Protein AF-A0A1W9UFD1-F1 (afdb_monomer)

Structure (mmCIF, N/CA/C/O backbone):
data_AF-A0A1W9UFD1-F1
#
_entry.id   AF-A0A1W9UFD1-F1
#
loop_
_atom_site.group_PDB
_atom_site.id
_atom_site.type_symbol
_atom_site.label_atom_id
_atom_site.label_alt_id
_atom_site.label_comp_id
_atom_site.label_asym_id
_atom_site.label_entity_id
_atom_site.label_seq_id
_atom_site.pdbx_PDB_ins_code
_atom_site.Cartn_x
_atom_site.Cartn_y
_atom_site.Cartn_z
_atom_site.occupancy
_atom_site.B_iso_or_equiv
_atom_site.auth_seq_id
_atom_site.auth_comp_id
_atom_site.auth_asym_id
_atom_site.auth_atom_id
_atom_site.pdbx_PDB_model_num
ATOM 1 N N . ASP A 1 1 ? -4.031 -14.742 9.662 1.00 61.31 1 ASP A N 1
ATOM 2 C CA . ASP A 1 1 ? -3.826 -15.507 10.905 1.00 61.31 1 ASP A CA 1
ATOM 3 C C . ASP A 1 1 ? -5.127 -16.194 11.326 1.00 61.31 1 ASP A C 1
ATOM 5 O O . ASP A 1 1 ? -6.144 -15.526 11.505 1.00 61.31 1 ASP A O 1
ATOM 9 N N . LEU A 1 2 ? -5.116 -17.527 11.424 1.00 60.91 2 LEU A N 1
ATOM 10 C CA . LEU A 1 2 ? -6.288 -18.327 11.803 1.00 60.91 2 LEU A CA 1
ATOM 11 C C . LEU A 1 2 ? -6.711 -18.101 13.264 1.00 60.91 2 LEU A C 1
ATOM 13 O O . LEU A 1 2 ? -7.866 -18.362 13.598 1.00 60.91 2 LEU A O 1
ATOM 17 N N . ALA A 1 3 ? -5.809 -17.624 14.129 1.00 70.62 3 ALA A N 1
ATOM 18 C CA . ALA A 1 3 ? -6.125 -17.310 15.519 1.00 70.62 3 ALA A CA 1
ATOM 19 C C . ALA A 1 3 ? -6.944 -16.015 15.636 1.00 70.62 3 ALA A C 1
ATOM 21 O O . ALA A 1 3 ? -7.950 -15.990 16.342 1.00 70.62 3 ALA A O 1
ATOM 22 N N . ILE A 1 4 ? -6.577 -14.971 14.885 1.00 73.94 4 ILE A N 1
ATOM 23 C CA . ILE A 1 4 ? -7.329 -13.706 14.846 1.00 73.94 4 ILE A CA 1
ATOM 24 C C . ILE A 1 4 ? -8.718 -13.938 14.247 1.00 73.94 4 ILE A C 1
ATOM 26 O O . ILE A 1 4 ? -9.712 -13.507 14.822 1.00 73.94 4 ILE A O 1
ATOM 30 N N . ALA A 1 5 ? -8.807 -14.693 13.146 1.00 74.44 5 ALA A N 1
ATOM 31 C CA . ALA A 1 5 ? -10.075 -14.947 12.460 1.00 74.44 5 ALA A CA 1
ATOM 32 C C . ALA A 1 5 ? -11.144 -15.606 13.354 1.00 74.44 5 ALA A C 1
ATOM 34 O O . ALA A 1 5 ? -12.329 -15.342 13.178 1.00 74.44 5 ALA A O 1
ATOM 35 N N . LYS A 1 6 ? -10.739 -16.431 14.331 1.00 80.12 6 LYS A N 1
ATOM 36 C CA . LYS A 1 6 ? -11.657 -17.088 15.281 1.00 80.12 6 LYS A CA 1
ATOM 37 C C . LYS A 1 6 ? -12.256 -16.141 16.323 1.00 80.12 6 LYS A C 1
ATOM 39 O O . LYS A 1 6 ? -13.269 -16.486 16.917 1.00 80.12 6 LYS A O 1
ATOM 44 N N . ASN A 1 7 ? -11.636 -14.984 16.542 1.00 84.50 7 ASN A N 1
ATOM 45 C CA . ASN A 1 7 ? -12.053 -13.999 17.542 1.00 84.50 7 ASN A CA 1
ATOM 46 C C . ASN A 1 7 ? -12.788 -12.797 16.923 1.00 84.50 7 ASN A C 1
ATOM 48 O O . ASN A 1 7 ? -13.067 -11.825 17.619 1.00 84.50 7 ASN A O 1
ATOM 52 N N . ILE A 1 8 ? -13.096 -12.841 15.623 1.00 88.62 8 ILE A N 1
ATOM 53 C CA . ILE A 1 8 ? -13.881 -11.803 14.951 1.00 88.62 8 ILE A CA 1
ATOM 54 C C . ILE A 1 8 ? -15.358 -12.194 15.012 1.00 88.62 8 ILE A C 1
ATOM 56 O O . ILE A 1 8 ? -15.777 -13.126 14.331 1.00 88.62 8 ILE A O 1
ATOM 60 N N . ASP A 1 9 ? -16.150 -11.448 15.783 1.00 90.19 9 ASP A N 1
ATOM 61 C CA . ASP A 1 9 ? -17.605 -11.647 15.865 1.00 90.19 9 ASP A CA 1
ATOM 62 C C . ASP A 1 9 ? -18.298 -11.301 14.535 1.00 90.19 9 ASP A C 1
ATOM 64 O O . ASP A 1 9 ? -19.085 -12.075 13.987 1.00 90.19 9 ASP A O 1
ATOM 68 N N . LYS A 1 10 ? -17.953 -10.144 13.949 1.00 91.44 10 LYS A N 1
ATOM 69 C CA . LYS A 1 10 ? -18.585 -9.660 12.718 1.00 91.44 10 LYS A CA 1
ATOM 70 C C . LYS A 1 10 ? -17.610 -8.972 11.775 1.00 91.44 10 LYS A C 1
ATOM 72 O O . LYS A 1 10 ? -16.906 -8.040 12.146 1.00 91.44 10 LYS A O 1
ATOM 77 N N . ILE A 1 11 ? -17.666 -9.365 10.503 1.00 93.12 11 ILE A N 1
ATOM 78 C CA . ILE A 1 11 ? -16.9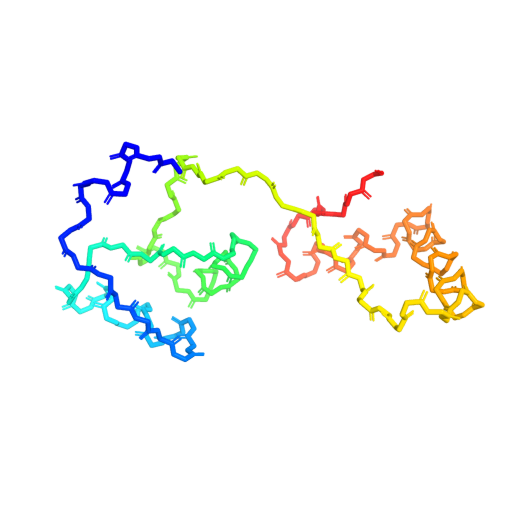68 -8.687 9.407 1.00 93.12 11 ILE A CA 1
ATOM 79 C C . ILE A 1 11 ? -17.960 -7.797 8.661 1.00 93.12 11 ILE A C 1
ATOM 81 O O . ILE A 1 11 ? -19.022 -8.249 8.224 1.00 93.12 11 ILE A O 1
ATOM 85 N N . ARG A 1 12 ? -17.593 -6.529 8.465 1.00 95.12 12 ARG A N 1
ATOM 86 C CA . ARG A 1 12 ? -18.315 -5.593 7.599 1.00 95.12 12 ARG A CA 1
ATOM 87 C C . ARG A 1 12 ? -17.410 -5.159 6.453 1.00 95.12 12 ARG A C 1
ATOM 89 O O . ARG A 1 12 ? -16.252 -4.820 6.668 1.00 95.12 12 ARG A O 1
ATOM 96 N N . LYS A 1 13 ? -17.958 -5.164 5.238 1.00 95.75 13 LYS A N 1
ATOM 97 C CA . LYS A 1 13 ? -17.284 -4.661 4.038 1.00 95.75 13 LYS A CA 1
ATOM 98 C C . LYS A 1 13 ? -17.736 -3.232 3.763 1.00 95.75 13 LYS A C 1
ATOM 100 O O . LYS A 1 13 ? -18.907 -2.914 3.959 1.00 95.75 13 LYS A O 1
ATOM 105 N N . TYR A 1 14 ? -16.814 -2.417 3.275 1.00 96.19 14 TYR A N 1
ATOM 106 C CA . TYR A 1 14 ? -17.059 -1.038 2.870 1.00 96.19 14 TYR A CA 1
ATOM 107 C C . TYR A 1 14 ? -16.604 -0.847 1.431 1.00 96.19 14 TYR A C 1
ATOM 109 O O . TYR A 1 14 ? -15.705 -1.551 0.969 1.00 96.19 14 TYR A O 1
ATOM 117 N N . GLY A 1 15 ? -17.218 0.103 0.726 1.00 95.25 15 GLY A N 1
ATOM 118 C CA . GLY A 1 15 ? -16.793 0.436 -0.630 1.00 95.25 15 GLY A CA 1
ATOM 119 C C . GLY A 1 15 ? -15.517 1.274 -0.635 1.00 95.25 15 GLY A C 1
ATOM 120 O O . GLY A 1 15 ? -14.756 1.227 -1.600 1.00 95.25 15 GLY A O 1
ATOM 121 N N . LYS A 1 16 ? -15.288 2.064 0.426 1.00 92.69 16 LYS A N 1
ATOM 122 C CA . LYS A 1 16 ? -14.158 2.999 0.525 1.00 92.69 16 LYS A CA 1
ATOM 123 C C . LYS A 1 16 ? -13.640 3.131 1.960 1.00 92.69 16 LYS A C 1
ATOM 125 O O . LYS A 1 16 ? -14.415 3.106 2.914 1.00 92.69 16 LYS A O 1
ATOM 130 N N . TYR A 1 17 ? -12.342 3.408 2.111 1.00 93.31 17 TYR A N 1
ATOM 131 C CA . TYR A 1 17 ? -11.712 3.673 3.414 1.00 93.31 17 TYR A CA 1
ATOM 132 C C . TYR A 1 17 ? -12.391 4.777 4.248 1.00 93.31 17 TYR A C 1
ATOM 134 O O . TYR A 1 17 ? -12.567 4.568 5.447 1.00 93.31 17 TYR A O 1
ATOM 142 N N . PRO A 1 18 ? -12.831 5.923 3.682 1.00 92.69 18 PRO A N 1
ATOM 143 C CA . PRO A 1 18 ? -13.498 6.958 4.473 1.00 92.69 18 PRO A CA 1
ATOM 144 C C . PRO A 1 18 ? -14.781 6.493 5.170 1.00 92.69 18 PRO A C 1
ATOM 146 O O . PRO A 1 18 ? -15.081 6.992 6.251 1.00 92.69 18 PRO A O 1
ATOM 149 N N . GLU A 1 19 ? -15.519 5.548 4.579 1.00 95.75 19 GLU A N 1
ATOM 150 C CA . GLU A 1 19 ? -16.732 4.973 5.176 1.00 95.75 19 GLU A CA 1
ATOM 151 C C . GLU A 1 19 ? -16.366 4.111 6.390 1.00 95.75 19 GLU A C 1
ATOM 153 O O . GLU A 1 19 ? -16.923 4.293 7.470 1.00 95.75 19 GLU A O 1
ATOM 158 N N . ALA A 1 20 ? -15.360 3.243 6.239 1.00 96.19 20 ALA A N 1
ATOM 159 C CA . ALA A 1 20 ? -14.856 2.401 7.321 1.00 96.19 20 ALA A CA 1
ATOM 160 C C . ALA A 1 20 ? -14.299 3.232 8.490 1.00 96.19 20 ALA A C 1
ATOM 162 O O . ALA A 1 20 ? -14.614 2.971 9.649 1.00 96.19 20 ALA A O 1
ATOM 163 N N . LEU A 1 21 ? -13.513 4.273 8.194 1.00 94.88 21 LEU A N 1
ATOM 164 C CA . LEU A 1 21 ? -12.945 5.167 9.210 1.00 94.88 21 LEU A CA 1
ATOM 165 C C . LEU A 1 21 ? -14.021 5.997 9.925 1.00 94.88 21 LEU A C 1
ATOM 167 O O . LEU A 1 21 ? -13.888 6.273 11.115 1.00 94.88 21 LEU A O 1
ATOM 171 N N . LEU A 1 22 ? -15.096 6.387 9.228 1.00 94.50 22 LEU A N 1
ATOM 172 C CA . LEU A 1 22 ? -16.229 7.067 9.858 1.00 94.50 22 LEU A CA 1
ATOM 173 C C . LEU A 1 22 ? -16.930 6.145 10.863 1.00 94.50 22 LEU A C 1
ATOM 175 O O . LEU A 1 22 ? -17.180 6.561 11.993 1.00 94.50 22 LEU A O 1
ATOM 179 N N . ASP A 1 23 ? -17.202 4.897 10.485 1.00 96.50 23 ASP A N 1
ATOM 180 C CA . ASP A 1 23 ? -17.784 3.899 11.387 1.00 96.50 23 ASP A CA 1
ATOM 181 C C . ASP A 1 23 ? -16.891 3.609 12.596 1.00 96.50 23 ASP A C 1
ATOM 183 O O . ASP A 1 23 ? -17.407 3.506 13.709 1.00 96.50 23 ASP A O 1
ATOM 187 N N . LEU A 1 24 ? -15.570 3.545 12.394 1.00 95.81 24 LEU A N 1
ATOM 188 C CA . LEU A 1 24 ? -14.600 3.398 13.480 1.00 95.81 24 LEU A CA 1
ATOM 189 C C . LEU A 1 24 ? -14.680 4.585 14.451 1.00 95.81 24 LEU A C 1
ATOM 191 O O . LEU A 1 24 ? -14.836 4.392 15.651 1.00 95.81 24 LEU A O 1
ATOM 195 N N . SER A 1 25 ? -14.668 5.822 13.940 1.00 94.19 25 SER A N 1
ATOM 196 C CA . SER A 1 25 ? -14.777 7.026 14.782 1.00 94.19 25 SER A CA 1
ATOM 197 C C . SER A 1 25 ? -16.111 7.122 15.535 1.00 94.19 25 SER A C 1
ATOM 199 O O . SER A 1 25 ? -16.175 7.627 16.655 1.00 94.19 25 SER A O 1
ATOM 201 N N . ALA A 1 26 ? -17.183 6.587 14.948 1.00 95.94 26 ALA A N 1
ATOM 202 C CA . ALA A 1 26 ? -18.508 6.503 15.550 1.00 95.94 26 ALA A CA 1
ATOM 203 C C . ALA A 1 26 ? -18.680 5.282 16.473 1.00 95.94 26 ALA A C 1
ATOM 205 O O . ALA A 1 26 ? -19.796 5.035 16.928 1.00 95.94 26 ALA A O 1
ATOM 206 N N . HIS A 1 27 ? -17.609 4.518 16.728 1.00 95.38 27 HIS A N 1
ATOM 207 C CA . HIS A 1 27 ? -17.604 3.328 17.584 1.00 95.38 27 HIS A CA 1
ATOM 208 C C . HIS A 1 27 ? -18.612 2.252 17.125 1.00 95.38 27 HIS A C 1
ATOM 210 O O . HIS A 1 27 ? -19.165 1.506 17.929 1.00 95.38 27 HIS A O 1
ATOM 216 N N . ARG A 1 28 ? -18.882 2.175 15.812 1.00 96.81 28 ARG A N 1
ATOM 217 C CA . ARG A 1 28 ? -19.742 1.142 15.198 1.00 96.81 28 ARG A CA 1
ATOM 218 C C . ARG A 1 28 ? -18.988 -0.146 14.857 1.00 96.81 28 ARG A C 1
ATOM 220 O O . ARG A 1 28 ? -19.629 -1.148 14.539 1.00 96.81 28 ARG A O 1
ATOM 227 N N . ILE A 1 29 ? -17.659 -0.078 14.854 1.00 96.25 29 ILE A N 1
ATOM 228 C CA . ILE A 1 29 ? -16.705 -1.174 14.661 1.00 96.25 29 ILE A CA 1
ATOM 229 C C . ILE A 1 29 ? -15.481 -0.908 15.545 1.00 96.25 29 ILE A C 1
ATOM 231 O O . ILE A 1 29 ? -15.186 0.251 15.835 1.00 96.25 29 ILE A O 1
ATOM 235 N N . ASP A 1 30 ? -14.752 -1.959 15.908 1.00 94.75 30 ASP A N 1
ATOM 236 C CA . ASP A 1 30 ? -13.584 -1.856 16.796 1.00 94.75 30 ASP A CA 1
ATOM 237 C C . ASP A 1 30 ? -12.261 -1.632 16.047 1.00 94.75 30 ASP A C 1
ATOM 239 O O . ASP A 1 30 ? -11.310 -1.078 16.597 1.00 94.75 30 ASP A O 1
ATOM 243 N N . ALA A 1 31 ? -12.182 -2.068 14.786 1.00 94.12 31 ALA A N 1
ATOM 244 C CA . ALA A 1 31 ? -10.972 -1.984 13.973 1.00 94.12 31 ALA A CA 1
ATOM 245 C C . ALA A 1 31 ? -11.282 -1.938 12.470 1.00 94.12 31 ALA A C 1
ATOM 247 O O . ALA A 1 31 ? -12.336 -2.384 12.012 1.00 94.12 31 ALA A O 1
ATOM 248 N N . VAL A 1 32 ? -10.319 -1.432 11.696 1.00 94.81 32 VAL A N 1
ATOM 249 C CA . VAL A 1 32 ? -10.312 -1.471 10.229 1.00 94.81 32 VAL A CA 1
ATOM 250 C C . VAL A 1 32 ? -9.076 -2.237 9.777 1.00 94.81 32 VAL A C 1
ATOM 252 O O . VAL A 1 32 ? -7.972 -1.956 10.234 1.00 94.81 32 VAL A O 1
ATOM 255 N N . VAL A 1 33 ? -9.271 -3.182 8.860 1.00 93.31 33 VAL A N 1
ATOM 256 C CA . VAL A 1 33 ? -8.188 -3.886 8.168 1.00 93.31 33 VAL A CA 1
ATOM 257 C C . VAL A 1 33 ? -8.090 -3.338 6.750 1.00 93.31 33 VAL A C 1
ATOM 259 O O . VAL A 1 33 ? -9.111 -3.188 6.076 1.00 93.31 33 VAL A O 1
ATOM 262 N N . GLY A 1 34 ? -6.875 -3.045 6.302 1.00 92.44 34 GLY A N 1
ATOM 263 C CA . GLY A 1 34 ? -6.591 -2.657 4.929 1.00 92.44 34 GLY A CA 1
ATOM 264 C C . GLY A 1 34 ? -5.129 -2.291 4.731 1.00 92.44 34 GLY A C 1
ATOM 265 O O . GLY A 1 34 ? -4.318 -2.432 5.645 1.00 92.44 34 GLY A O 1
ATOM 266 N N . ASP A 1 35 ? -4.821 -1.816 3.533 1.00 92.00 35 ASP A N 1
ATOM 267 C CA . ASP A 1 35 ? -3.459 -1.545 3.094 1.00 92.00 35 ASP A CA 1
ATOM 268 C C . ASP A 1 35 ? -2.814 -0.445 3.931 1.00 92.00 35 ASP A C 1
ATOM 270 O O . ASP A 1 35 ? -3.312 0.685 4.000 1.00 92.00 35 ASP A O 1
ATOM 274 N N . GLU A 1 36 ? -1.667 -0.754 4.531 1.00 89.12 36 GLU A N 1
ATOM 275 C CA . GLU A 1 36 ? -0.990 0.147 5.460 1.00 89.12 36 GLU A CA 1
ATOM 276 C C . GLU A 1 36 ? -0.656 1.500 4.815 1.00 89.12 36 GLU A C 1
ATOM 278 O O . GLU A 1 36 ? -0.917 2.546 5.409 1.00 89.12 36 GLU A O 1
ATOM 283 N N . ILE A 1 37 ? -0.152 1.494 3.576 1.00 87.38 37 ILE A N 1
ATOM 284 C CA . ILE A 1 37 ? 0.203 2.711 2.827 1.00 87.38 37 ILE A CA 1
ATOM 285 C C . ILE A 1 37 ? -1.014 3.633 2.677 1.00 87.38 37 ILE A C 1
ATOM 287 O O . ILE A 1 37 ? -0.930 4.842 2.919 1.00 87.38 37 ILE A O 1
ATOM 291 N N . LEU A 1 38 ? -2.168 3.068 2.313 1.00 89.44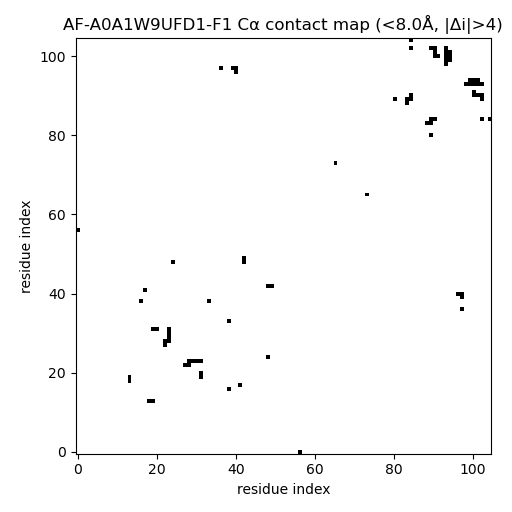 38 LEU A N 1
ATOM 292 C CA . LEU A 1 38 ? -3.394 3.841 2.134 1.00 89.44 38 LEU A CA 1
ATOM 293 C C . LEU A 1 38 ? -3.940 4.335 3.472 1.00 89.44 38 LEU A C 1
ATOM 295 O O . LEU A 1 38 ? -4.321 5.502 3.579 1.00 89.44 38 LEU A O 1
ATOM 299 N N . LEU A 1 39 ? -3.941 3.492 4.506 1.00 91.44 39 LEU A N 1
ATOM 300 C CA . LEU A 1 39 ? -4.372 3.897 5.842 1.00 91.44 39 LEU A CA 1
ATOM 301 C C . LEU A 1 39 ? -3.496 5.030 6.390 1.00 91.44 39 LEU A C 1
ATOM 303 O O . LEU A 1 39 ? -4.042 6.034 6.845 1.00 91.44 39 LEU A O 1
ATOM 307 N N . ARG A 1 40 ? -2.165 4.947 6.266 1.00 88.19 40 ARG A N 1
ATOM 308 C CA . ARG A 1 40 ? -1.237 6.021 6.671 1.00 88.19 40 ARG A CA 1
ATOM 309 C C . ARG A 1 40 ? -1.527 7.338 5.953 1.00 88.19 40 ARG A C 1
ATOM 311 O O . ARG A 1 40 ? -1.561 8.383 6.600 1.00 88.19 40 ARG A O 1
ATOM 318 N N . TYR A 1 41 ? -1.825 7.293 4.655 1.00 88.06 41 TYR A N 1
ATOM 319 C CA . TYR A 1 41 ? -2.241 8.478 3.899 1.00 88.06 41 TYR A CA 1
ATOM 320 C C . TYR A 1 41 ? -3.563 9.089 4.398 1.00 88.06 41 TYR A C 1
ATOM 322 O O . TYR A 1 41 ? -3.712 10.309 4.436 1.00 88.06 41 TYR A O 1
ATOM 330 N N . TYR A 1 42 ? -4.553 8.276 4.779 1.00 89.62 42 TYR A N 1
ATOM 331 C CA . TYR A 1 42 ? -5.801 8.806 5.342 1.00 89.62 42 TYR A CA 1
ATOM 332 C C . TYR A 1 42 ? -5.618 9.347 6.763 1.00 89.62 42 TYR A C 1
ATOM 334 O O . TYR A 1 42 ? -6.233 10.357 7.113 1.00 89.62 42 TYR A O 1
ATOM 342 N N . LEU A 1 43 ? -4.774 8.698 7.566 1.00 88.88 43 LEU A N 1
ATOM 343 C CA . LEU A 1 43 ? -4.458 9.101 8.934 1.00 88.88 43 LEU A CA 1
ATOM 344 C C . LEU A 1 43 ? -3.672 10.414 8.984 1.00 88.88 43 LEU A C 1
ATOM 346 O O . LEU A 1 43 ? -3.952 11.230 9.858 1.00 88.88 43 LEU A O 1
ATOM 350 N N . SER A 1 44 ? -2.774 10.675 8.027 1.00 86.62 44 SER A N 1
ATOM 351 C CA . SER A 1 44 ? -2.052 11.958 7.949 1.00 86.62 44 SER A CA 1
ATOM 352 C C . SER A 1 44 ? -2.978 13.161 7.730 1.00 86.62 44 SER A C 1
ATOM 354 O O . SER A 1 44 ? -2.618 14.292 8.029 1.00 86.62 44 SER A O 1
ATOM 356 N N . LYS A 1 45 ? -4.210 12.933 7.257 1.00 86.88 45 LYS A N 1
ATOM 357 C CA . LYS A 1 45 ? -5.254 13.9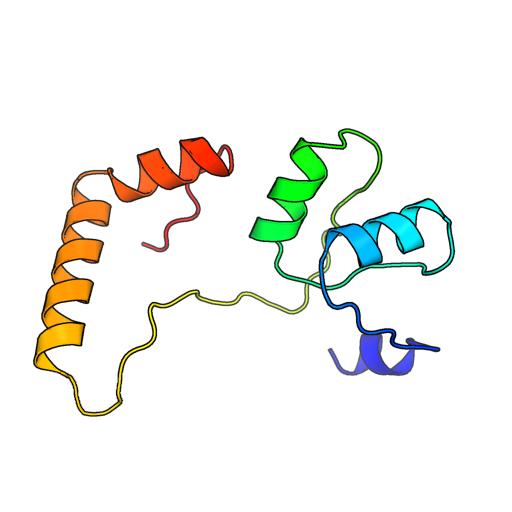66 7.134 1.00 86.88 45 LYS A CA 1
ATOM 358 C C . LYS A 1 45 ? -6.148 14.091 8.371 1.00 86.88 45 LYS A C 1
ATOM 360 O O . LYS A 1 45 ? -7.057 14.920 8.381 1.00 86.88 45 LYS A O 1
ATOM 365 N N . ARG A 1 46 ? -5.970 13.220 9.366 1.00 86.94 46 ARG A N 1
ATOM 366 C CA . ARG A 1 46 ? -6.801 13.092 10.574 1.00 86.94 46 ARG A CA 1
ATOM 367 C C . ARG A 1 46 ? -5.916 12.808 11.789 1.00 86.94 46 ARG A C 1
ATOM 369 O O . ARG A 1 46 ? -6.131 11.831 12.510 1.00 86.94 46 ARG A O 1
ATOM 376 N N . GLU A 1 47 ? -4.897 13.642 11.974 1.00 86.44 47 GLU A N 1
ATOM 377 C CA . GLU A 1 47 ? -3.883 13.457 13.011 1.00 86.44 47 GLU A CA 1
ATOM 378 C C . GLU A 1 47 ? -4.513 13.262 14.400 1.00 86.44 47 GLU A C 1
ATOM 380 O O . GLU A 1 47 ? -5.467 13.943 14.778 1.00 86.44 47 GLU A O 1
ATOM 385 N N . GLY A 1 48 ? -4.003 12.279 15.145 1.00 87.56 48 GLY A N 1
ATOM 386 C CA . GLY A 1 48 ? -4.442 11.970 16.508 1.00 87.56 48 GLY A CA 1
ATOM 387 C C . GLY A 1 48 ? -5.769 11.210 16.641 1.00 87.56 48 GLY A C 1
ATOM 388 O O . GLY A 1 48 ? -6.100 10.802 17.750 1.00 87.56 48 GLY A O 1
ATOM 389 N N . GLN A 1 49 ? -6.523 10.975 15.559 1.00 90.44 49 GLN A N 1
ATOM 390 C CA . GLN A 1 49 ? -7.817 10.271 15.646 1.00 90.44 49 GLN A CA 1
ATOM 391 C C . GLN A 1 49 ? -7.708 8.745 15.611 1.00 90.44 49 GLN A C 1
ATOM 393 O O . GLN A 1 49 ? -8.581 8.054 16.130 1.00 90.44 49 GLN A O 1
ATOM 398 N N . TYR A 1 50 ? -6.666 8.211 14.976 1.00 92.75 50 TYR A N 1
ATOM 399 C CA . T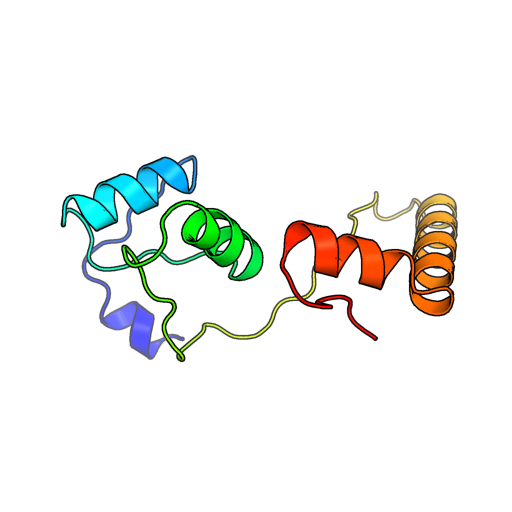YR A 1 50 ? -6.477 6.772 14.810 1.00 92.75 50 TYR A CA 1
ATOM 400 C C . TYR A 1 50 ? -5.018 6.405 15.057 1.00 92.75 50 TYR A C 1
ATOM 402 O O . TYR A 1 50 ? -4.121 7.244 14.957 1.00 92.75 50 TYR A O 1
ATOM 410 N N . ARG A 1 51 ? -4.784 5.121 15.325 1.00 92.44 51 ARG A N 1
ATOM 411 C CA . ARG A 1 51 ? -3.451 4.526 15.422 1.00 92.44 51 ARG A CA 1
ATOM 412 C C . ARG A 1 51 ? -3.388 3.268 14.568 1.00 92.44 51 ARG A C 1
ATOM 414 O O . ARG A 1 51 ? -4.382 2.555 14.456 1.00 92.44 51 ARG A O 1
ATOM 421 N N . ILE A 1 52 ? -2.218 3.003 14.005 1.00 91.31 52 ILE A N 1
ATOM 422 C CA . ILE A 1 52 ? -1.900 1.715 13.387 1.00 91.31 52 ILE A CA 1
ATOM 423 C C . ILE A 1 52 ? -1.366 0.798 14.491 1.00 91.31 52 ILE A C 1
ATOM 425 O O . ILE A 1 52 ? -0.613 1.252 15.354 1.00 91.31 52 ILE A O 1
ATOM 429 N N . LEU A 1 53 ? -1.818 -0.455 14.511 1.00 92.50 53 LEU A N 1
ATOM 430 C CA . LEU A 1 53 ? -1.309 -1.469 15.436 1.00 92.50 53 LEU A CA 1
ATOM 431 C C . LEU A 1 53 ? 0.029 -2.013 14.921 1.00 92.50 53 LEU A C 1
ATOM 433 O O . LEU A 1 53 ? 0.272 -2.002 13.719 1.00 92.50 53 LEU A O 1
ATOM 437 N N . GLU A 1 54 ? 0.891 -2.478 15.826 1.00 88.94 54 GLU A N 1
ATOM 438 C CA . GLU A 1 54 ? 2.165 -3.111 15.449 1.00 88.94 54 GLU A CA 1
ATOM 439 C C . GLU A 1 54 ? 1.938 -4.468 14.761 1.00 88.94 54 GLU A C 1
ATOM 441 O O . GLU A 1 54 ? 2.631 -4.810 13.800 1.00 88.94 54 GLU A O 1
ATOM 446 N N . ASP A 1 55 ? 0.922 -5.208 15.216 1.00 88.56 55 ASP A N 1
ATOM 447 C CA . ASP A 1 55 ? 0.504 -6.469 14.613 1.00 88.56 55 ASP A CA 1
ATOM 448 C C . ASP A 1 55 ? -0.054 -6.252 13.201 1.00 88.56 55 ASP A C 1
ATOM 450 O O . ASP A 1 55 ? -0.897 -5.382 12.961 1.00 88.56 55 ASP A O 1
ATOM 454 N N . ASN A 1 56 ? 0.378 -7.096 12.264 1.00 88.50 56 ASN A N 1
ATOM 455 C CA . ASN A 1 56 ? -0.054 -7.068 10.870 1.00 88.50 56 ASN A CA 1
ATOM 456 C C . ASN A 1 56 ? -0.297 -8.485 10.329 1.00 88.50 56 ASN A C 1
ATOM 458 O O . ASN A 1 56 ? 0.022 -9.490 10.964 1.00 88.50 56 AS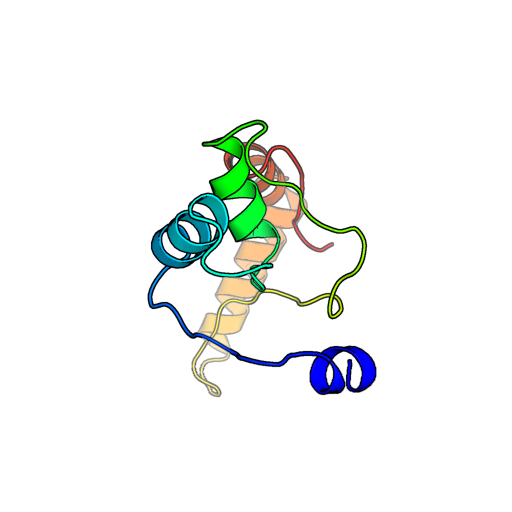N A O 1
ATOM 462 N N . PHE A 1 57 ? -0.887 -8.568 9.136 1.00 88.06 57 PHE A N 1
ATOM 463 C CA . PHE A 1 57 ? -1.198 -9.839 8.474 1.00 88.06 57 PHE A CA 1
ATOM 464 C C . PHE A 1 57 ? -0.089 -10.328 7.530 1.00 88.06 57 PHE A C 1
ATOM 466 O O . PHE A 1 57 ? -0.316 -11.262 6.760 1.00 88.06 57 PHE A O 1
ATOM 473 N N . GLY A 1 58 ? 1.104 -9.738 7.618 1.00 87.88 58 GLY A N 1
ATOM 474 C CA . GLY A 1 58 ? 2.244 -10.002 6.750 1.00 87.88 58 GLY A CA 1
ATOM 475 C C . GLY A 1 58 ? 2.559 -8.837 5.815 1.00 87.88 58 GLY A C 1
ATOM 476 O O . GLY A 1 58 ? 1.902 -7.797 5.825 1.00 87.88 58 GLY A O 1
ATOM 477 N N . SER A 1 59 ? 3.600 -9.030 5.008 1.00 85.75 59 SER A N 1
ATOM 478 C CA . SER A 1 59 ? 4.030 -8.074 3.989 1.00 85.75 59 SER A CA 1
ATOM 479 C C . SER A 1 59 ? 3.508 -8.473 2.615 1.00 85.75 59 SER A C 1
ATOM 481 O O . SER A 1 59 ? 3.477 -9.653 2.266 1.00 85.75 59 SER A O 1
ATOM 483 N N . GLU A 1 60 ? 3.165 -7.472 1.813 1.00 86.62 60 GLU A N 1
ATOM 484 C CA . GLU A 1 60 ? 2.682 -7.641 0.446 1.00 86.62 60 GLU A CA 1
ATOM 485 C C . GLU A 1 60 ? 3.507 -6.771 -0.504 1.00 86.62 60 GLU A C 1
ATOM 487 O O . GLU A 1 60 ? 3.990 -5.700 -0.132 1.00 86.62 60 GLU A O 1
ATOM 492 N N . GLN A 1 61 ? 3.678 -7.236 -1.741 1.00 88.69 61 GLN A N 1
ATOM 493 C CA . GLN A 1 61 ? 4.340 -6.472 -2.795 1.00 88.69 61 GLN A CA 1
ATOM 494 C C . GLN A 1 61 ? 3.303 -5.932 -3.773 1.00 88.69 61 GLN A C 1
ATOM 496 O O . GLN A 1 61 ? 2.401 -6.648 -4.205 1.00 88.69 61 GLN A O 1
ATOM 501 N N . TYR A 1 62 ? 3.467 -4.667 -4.148 1.00 90.06 62 TYR A N 1
ATOM 502 C CA . TYR A 1 62 ? 2.622 -4.004 -5.132 1.00 90.06 62 TYR A CA 1
ATOM 503 C C . TYR A 1 62 ? 3.274 -4.096 -6.506 1.00 90.06 62 TYR A C 1
ATOM 505 O O . TYR A 1 62 ? 4.472 -3.859 -6.653 1.00 90.06 62 TYR A O 1
ATOM 513 N N . GLY A 1 63 ? 2.472 -4.419 -7.518 1.00 92.06 63 GLY A N 1
ATOM 514 C CA . GLY A 1 63 ? 2.932 -4.568 -8.893 1.00 92.06 63 GLY A CA 1
ATOM 515 C C . GLY A 1 63 ? 1.969 -3.943 -9.891 1.00 92.06 63 GLY A C 1
ATOM 516 O O . GLY A 1 63 ? 0.780 -3.766 -9.619 1.00 92.06 63 GLY A O 1
ATOM 517 N N . VAL A 1 64 ? 2.494 -3.622 -11.071 1.00 94.56 64 VAL A N 1
ATOM 518 C CA . VAL A 1 64 ? 1.678 -3.219 -12.217 1.00 94.56 64 VAL A CA 1
ATOM 519 C C . VAL A 1 64 ? 1.216 -4.490 -12.925 1.00 94.56 64 VAL A C 1
ATOM 521 O O . VAL A 1 64 ? 2.032 -5.308 -13.339 1.00 94.56 64 VAL A O 1
ATOM 524 N N . ALA A 1 65 ? -0.098 -4.688 -13.026 1.00 95.75 65 ALA A N 1
ATOM 525 C CA . ALA A 1 65 ? -0.661 -5.868 -13.672 1.00 95.75 65 ALA A CA 1
ATOM 526 C C . ALA A 1 65 ? -0.727 -5.693 -15.197 1.00 95.75 65 ALA A C 1
ATOM 528 O O . ALA A 1 65 ? -1.193 -4.668 -15.697 1.00 95.75 65 ALA A O 1
ATOM 529 N N . PHE A 1 66 ? -0.330 -6.735 -15.928 1.00 96.38 66 PHE A N 1
ATOM 530 C CA . PHE A 1 66 ? -0.378 -6.800 -17.391 1.00 96.38 66 PHE A CA 1
ATOM 531 C C . PHE A 1 66 ? -1.172 -8.023 -17.860 1.00 96.38 66 PHE A C 1
ATOM 533 O O . PHE A 1 66 ? -1.462 -8.938 -17.084 1.00 96.38 66 PHE A O 1
ATOM 540 N N . ARG A 1 67 ? -1.520 -8.059 -19.153 1.00 98.00 67 ARG A N 1
ATOM 541 C CA . ARG A 1 67 ? -1.992 -9.300 -19.787 1.00 98.00 67 ARG A CA 1
ATOM 542 C C . ARG A 1 67 ? -0.881 -10.348 -19.708 1.00 98.00 67 ARG A C 1
ATOM 544 O O . ARG A 1 67 ? 0.285 -10.006 -19.870 1.00 98.00 67 ARG A O 1
ATOM 551 N N . LYS A 1 68 ? -1.258 -11.614 -19.498 1.00 96.56 68 LYS A N 1
ATOM 552 C CA . LYS A 1 68 ? -0.302 -12.717 -19.298 1.00 96.56 68 LYS A CA 1
ATOM 553 C C . LYS A 1 68 ? 0.716 -12.855 -20.432 1.00 96.56 68 LYS A C 1
ATOM 555 O O . LYS A 1 68 ? 1.871 -13.126 -20.146 1.00 96.56 68 LYS A O 1
ATOM 560 N N . ASP A 1 69 ? 0.287 -12.607 -21.667 1.00 97.75 69 ASP A N 1
ATOM 561 C CA . ASP A 1 69 ? 1.099 -12.854 -22.863 1.00 97.75 69 ASP A CA 1
ATOM 562 C C . ASP A 1 69 ? 1.727 -11.563 -23.436 1.00 97.75 69 ASP A C 1
ATOM 564 O O . ASP A 1 69 ? 2.220 -11.552 -24.561 1.00 97.75 69 ASP A O 1
ATOM 568 N N . ASP A 1 70 ? 1.683 -10.446 -22.696 1.00 97.81 70 ASP A N 1
ATOM 569 C CA . ASP A 1 70 ? 2.185 -9.138 -23.150 1.00 97.81 70 ASP A CA 1
ATOM 570 C C . ASP A 1 70 ? 3.598 -8.849 -22.623 1.00 97.81 70 ASP A C 1
ATOM 572 O O . ASP A 1 70 ? 3.854 -7.884 -21.895 1.00 97.81 70 ASP A O 1
ATOM 576 N N . ASP A 1 71 ? 4.526 -9.741 -22.970 1.00 97.31 71 ASP A N 1
ATOM 577 C CA . ASP A 1 71 ? 5.902 -9.704 -22.471 1.00 97.31 71 ASP A CA 1
ATOM 578 C C . ASP A 1 71 ? 6.657 -8.446 -22.902 1.00 97.31 71 ASP A C 1
ATOM 580 O O . ASP A 1 71 ? 7.385 -7.864 -22.102 1.00 97.31 71 ASP A O 1
ATOM 584 N N . ALA A 1 72 ? 6.456 -7.988 -24.141 1.00 97.81 72 ALA A N 1
ATOM 585 C CA . ALA A 1 72 ? 7.142 -6.806 -24.655 1.00 97.81 72 ALA A CA 1
ATOM 586 C C . ALA A 1 72 ? 6.780 -5.546 -23.854 1.00 97.81 72 ALA A C 1
ATOM 588 O O . ALA A 1 72 ? 7.664 -4.762 -23.496 1.00 97.81 72 ALA A O 1
ATOM 589 N N . PHE A 1 73 ? 5.494 -5.362 -23.535 1.00 97.75 73 PHE A N 1
ATOM 590 C CA . PHE A 1 73 ? 5.057 -4.224 -22.736 1.00 97.75 73 PHE A CA 1
ATOM 591 C C . PHE A 1 73 ? 5.515 -4.344 -21.282 1.00 97.75 73 PHE A C 1
ATOM 593 O O . PHE A 1 73 ? 6.040 -3.375 -20.731 1.00 97.75 73 PHE A O 1
ATOM 600 N N . ARG A 1 74 ? 5.397 -5.537 -20.685 1.00 97.81 74 ARG A N 1
ATOM 601 C CA . ARG A 1 74 ? 5.894 -5.806 -19.330 1.00 97.81 74 ARG A CA 1
ATOM 602 C C . ARG A 1 74 ? 7.383 -5.469 -19.207 1.00 97.81 74 ARG A C 1
ATOM 604 O O . ARG A 1 74 ? 7.750 -4.695 -18.331 1.00 97.81 74 ARG A O 1
ATOM 611 N N . THR A 1 75 ? 8.224 -5.954 -20.124 1.00 98.06 75 THR A N 1
ATOM 612 C CA . THR A 1 75 ? 9.669 -5.667 -20.127 1.00 98.06 75 THR A CA 1
ATOM 613 C C . THR A 1 75 ? 9.970 -4.175 -20.255 1.00 98.06 75 THR A C 1
ATOM 615 O O . THR A 1 75 ? 10.860 -3.674 -19.570 1.00 98.06 75 THR A O 1
ATOM 618 N N . ALA A 1 76 ? 9.237 -3.449 -21.102 1.00 98.19 76 ALA A N 1
ATOM 619 C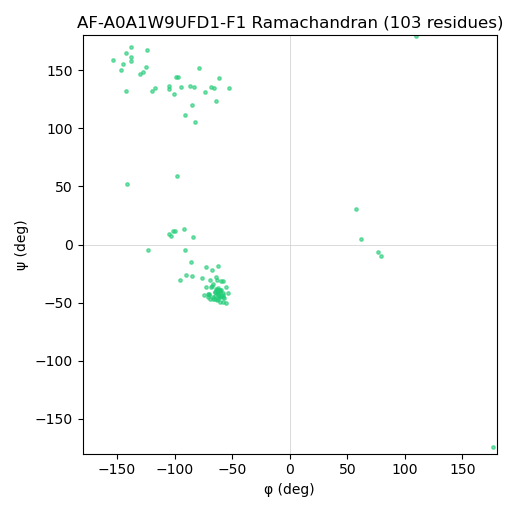 CA . ALA A 1 76 ? 9.430 -2.009 -21.248 1.00 98.19 76 ALA A CA 1
ATOM 620 C C . ALA A 1 76 ? 9.083 -1.241 -19.959 1.00 98.19 76 ALA A C 1
ATOM 622 O O . ALA A 1 76 ? 9.814 -0.325 -19.576 1.00 98.19 76 ALA A O 1
ATOM 623 N N . VAL A 1 77 ? 7.999 -1.622 -19.273 1.00 97.81 77 VAL A N 1
ATOM 624 C CA . VAL A 1 77 ? 7.612 -0.992 -18.001 1.00 97.81 77 VAL A CA 1
ATOM 625 C C . VAL A 1 77 ? 8.580 -1.360 -16.880 1.00 97.81 77 VAL A C 1
ATOM 627 O O . VAL A 1 77 ? 8.994 -0.467 -16.143 1.00 97.81 77 VAL A O 1
ATOM 630 N N . ASP A 1 78 ? 8.995 -2.623 -16.781 1.00 96.81 78 ASP A N 1
ATOM 631 C CA . ASP A 1 78 ? 9.985 -3.065 -15.791 1.00 96.81 78 ASP A CA 1
ATOM 632 C C . ASP A 1 78 ? 11.295 -2.269 -15.938 1.00 96.81 78 ASP A C 1
ATOM 634 O O . ASP A 1 78 ? 11.798 -1.721 -14.958 1.00 96.81 78 ASP A O 1
ATOM 638 N N . ALA A 1 79 ? 11.791 -2.092 -17.169 1.00 97.88 79 ALA A N 1
ATOM 639 C CA . ALA A 1 79 ? 12.995 -1.302 -17.439 1.00 97.88 79 ALA A CA 1
ATOM 640 C C . ALA A 1 79 ? 12.847 0.183 -17.048 1.00 97.88 79 ALA A C 1
ATOM 642 O O . ALA A 1 79 ? 13.792 0.798 -16.539 1.00 97.88 79 ALA A O 1
ATOM 643 N N . ALA A 1 80 ? 11.665 0.769 -17.265 1.00 97.56 80 ALA A N 1
ATOM 644 C CA . ALA A 1 80 ? 11.374 2.138 -16.848 1.00 97.56 80 ALA A CA 1
ATOM 645 C C . ALA A 1 80 ? 11.343 2.267 -15.316 1.00 97.56 80 ALA A C 1
ATOM 647 O O . ALA A 1 80 ? 11.968 3.175 -14.766 1.00 97.56 80 ALA A O 1
ATOM 648 N N . LEU A 1 81 ? 10.682 1.334 -14.622 1.00 96.25 81 LEU A N 1
ATOM 649 C CA . LEU A 1 81 ? 10.646 1.295 -13.159 1.00 96.25 81 LEU A CA 1
ATOM 650 C C . LEU A 1 81 ? 12.047 1.097 -12.567 1.00 96.25 81 LEU A C 1
ATOM 652 O O . LEU A 1 81 ? 12.400 1.780 -11.610 1.00 96.25 81 LEU A O 1
ATOM 656 N N . ASP A 1 82 ? 12.876 0.238 -13.162 1.00 96.19 82 ASP A N 1
ATOM 657 C CA . ASP A 1 82 ? 14.268 0.041 -12.742 1.00 96.19 82 ASP A CA 1
ATOM 658 C C . ASP A 1 82 ? 15.119 1.295 -12.925 1.00 96.19 82 ASP A C 1
ATOM 660 O O . ASP A 1 82 ? 15.964 1.599 -12.083 1.00 96.19 82 ASP A O 1
ATOM 664 N N . THR A 1 83 ? 14.900 2.040 -14.008 1.00 97.62 83 THR A N 1
ATOM 665 C CA . THR A 1 83 ? 15.575 3.327 -14.224 1.00 97.62 83 THR A CA 1
ATOM 666 C C . THR A 1 83 ? 15.184 4.314 -13.126 1.00 97.62 83 THR A C 1
ATOM 668 O O . THR A 1 83 ? 16.065 4.880 -12.485 1.00 97.62 83 THR A O 1
ATOM 671 N N . MET A 1 84 ? 13.885 4.418 -12.821 1.00 96.88 84 MET A N 1
ATOM 672 C CA . MET A 1 84 ? 13.367 5.290 -11.759 1.00 96.88 84 MET A CA 1
ATOM 673 C C . MET A 1 84 ? 13.835 4.898 -10.349 1.00 96.88 84 MET A C 1
ATOM 675 O O . MET A 1 84 ? 13.874 5.740 -9.452 1.00 96.88 84 MET A O 1
ATOM 679 N N . ARG A 1 85 ? 14.133 3.613 -10.116 1.00 95.06 85 ARG A N 1
ATOM 680 C CA . ARG A 1 85 ? 14.763 3.149 -8.870 1.00 95.06 85 ARG A CA 1
ATOM 681 C C . ARG A 1 85 ? 16.222 3.594 -8.802 1.00 95.06 85 ARG A C 1
ATOM 683 O O . ARG A 1 85 ? 16.654 4.081 -7.766 1.00 95.06 85 ARG A O 1
ATOM 690 N N . LYS A 1 86 ? 16.971 3.437 -9.900 1.00 96.00 86 LYS A N 1
ATOM 691 C CA . LYS A 1 86 ? 18.409 3.752 -9.974 1.00 96.00 86 LYS A CA 1
ATOM 692 C C . LYS A 1 86 ? 18.713 5.245 -9.897 1.00 96.00 86 LYS A C 1
ATOM 694 O O . LYS A 1 86 ? 19.791 5.602 -9.434 1.00 96.00 86 LYS A O 1
ATOM 699 N N . ASP A 1 87 ? 17.810 6.092 -10.381 1.00 97.12 87 ASP A N 1
ATOM 700 C CA . ASP A 1 87 ? 17.991 7.547 -10.418 1.00 97.12 87 ASP A CA 1
ATOM 701 C C . ASP A 1 87 ? 17.281 8.299 -9.274 1.00 97.12 87 ASP A C 1
ATOM 703 O O . ASP A 1 87 ? 17.170 9.523 -9.319 1.00 97.12 87 ASP A O 1
ATOM 707 N N . ASP A 1 88 ? 16.796 7.575 -8.257 1.00 96.75 88 ASP A N 1
ATOM 708 C CA . ASP A 1 88 ? 16.046 8.088 -7.101 1.00 96.75 88 ASP A CA 1
ATOM 709 C C . ASP A 1 88 ? 14.701 8.774 -7.419 1.00 96.75 88 ASP A C 1
ATOM 711 O O . ASP A 1 88 ? 14.015 9.250 -6.502 1.00 96.75 88 ASP A O 1
ATOM 715 N N . THR A 1 89 ? 14.240 8.778 -8.675 1.00 97.75 89 THR A N 1
ATOM 716 C CA . THR A 1 89 ? 12.943 9.370 -9.044 1.00 97.75 89 THR A CA 1
ATOM 717 C C . THR A 1 89 ? 11.793 8.695 -8.298 1.00 97.75 89 THR A C 1
ATOM 719 O O . THR A 1 89 ? 10.913 9.372 -7.756 1.00 97.75 89 THR A O 1
ATOM 722 N N . ALA A 1 90 ? 11.793 7.361 -8.219 1.00 95.69 90 ALA A N 1
ATOM 723 C CA . ALA A 1 90 ? 10.763 6.615 -7.498 1.00 95.69 90 ALA A CA 1
ATOM 724 C C . ALA A 1 90 ? 10.780 6.935 -5.991 1.00 95.69 90 ALA A C 1
ATOM 726 O O . ALA A 1 90 ? 9.724 7.144 -5.386 1.00 95.69 90 ALA A O 1
ATOM 727 N N . ALA A 1 91 ? 11.971 7.050 -5.395 1.00 95.75 91 ALA A N 1
ATOM 728 C CA . ALA A 1 91 ? 12.132 7.402 -3.987 1.00 95.75 91 ALA A CA 1
ATOM 729 C C . ALA A 1 91 ? 11.622 8.825 -3.694 1.00 95.75 91 ALA A C 1
ATOM 731 O O . ALA A 1 91 ? 10.936 9.046 -2.692 1.00 95.75 91 ALA A O 1
ATOM 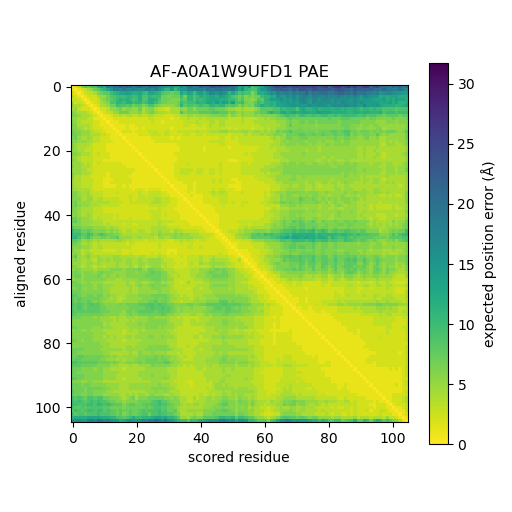732 N N . ALA A 1 92 ? 11.895 9.787 -4.582 1.00 97.19 92 ALA A N 1
ATOM 733 C CA . ALA A 1 92 ? 11.389 11.155 -4.471 1.00 97.19 92 ALA A CA 1
ATOM 734 C C . ALA A 1 92 ? 9.852 11.211 -4.534 1.00 97.19 92 ALA A C 1
ATOM 736 O O . A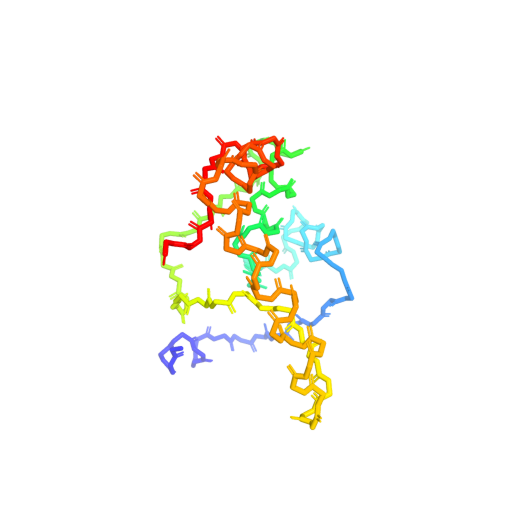LA A 1 92 ? 9.220 11.920 -3.745 1.00 97.19 92 ALA A O 1
ATOM 737 N N . ILE A 1 93 ? 9.239 10.425 -5.427 1.00 94.69 93 ILE A N 1
ATOM 738 C CA . ILE A 1 93 ? 7.778 10.297 -5.514 1.00 94.69 93 ILE A CA 1
ATOM 739 C C . ILE A 1 93 ? 7.216 9.700 -4.219 1.00 94.69 93 ILE A C 1
ATOM 741 O O . ILE A 1 93 ? 6.270 10.259 -3.664 1.00 94.69 93 ILE A O 1
ATOM 745 N N . SER A 1 94 ? 7.804 8.612 -3.710 1.00 91.69 94 SER A N 1
ATOM 746 C CA . SER A 1 94 ? 7.349 7.969 -2.471 1.00 91.69 94 SER A CA 1
ATOM 747 C C . SER A 1 94 ? 7.370 8.940 -1.290 1.00 91.69 94 SER A C 1
ATOM 749 O O . SER A 1 94 ? 6.351 9.130 -0.625 1.00 91.69 94 SER A O 1
ATOM 751 N N . LYS A 1 95 ? 8.491 9.643 -1.085 1.00 92.25 95 LYS A N 1
ATOM 752 C CA . LYS A 1 95 ? 8.637 10.618 0.006 1.00 92.25 95 LYS A CA 1
ATOM 753 C C . LYS A 1 95 ? 7.623 11.754 -0.091 1.00 92.25 95 LYS A C 1
ATOM 755 O O . LYS A 1 95 ? 7.065 12.156 0.925 1.00 92.25 95 LYS A O 1
ATOM 760 N N . LYS A 1 96 ? 7.333 12.247 -1.302 1.00 90.38 96 LYS A N 1
ATOM 761 C CA . LYS A 1 96 ? 6.337 13.309 -1.516 1.00 90.38 96 LYS A CA 1
ATOM 762 C C . LYS A 1 96 ? 4.940 12.913 -1.029 1.00 90.38 96 LYS A C 1
ATOM 764 O O . LYS A 1 96 ? 4.222 13.764 -0.511 1.00 90.38 96 LYS A O 1
ATOM 769 N N . TRP A 1 97 ? 4.539 11.662 -1.240 1.00 86.44 97 TRP A N 1
ATOM 770 C CA . TRP A 1 97 ? 3.178 11.208 -0.937 1.00 86.44 97 TRP A CA 1
ATOM 771 C C . TRP A 1 97 ? 3.034 10.560 0.439 1.00 86.44 97 TRP A C 1
ATOM 773 O O . TRP A 1 97 ? 1.964 10.666 1.039 1.00 86.44 97 TRP A O 1
ATOM 783 N N . PHE A 1 98 ? 4.091 9.916 0.936 1.00 83.50 98 PHE A N 1
ATOM 784 C CA . PHE A 1 98 ? 4.038 9.077 2.136 1.00 83.50 98 PHE A CA 1
ATOM 785 C C . PHE A 1 98 ? 5.013 9.503 3.237 1.00 83.50 98 PHE A C 1
ATOM 787 O O . PHE A 1 98 ? 4.982 8.939 4.324 1.00 83.50 98 PHE A O 1
ATOM 794 N N . GLY A 1 99 ? 5.867 10.498 2.984 1.00 84.25 99 GLY A N 1
ATOM 795 C CA . GLY A 1 99 ? 6.863 10.983 3.943 1.00 84.25 99 GLY A CA 1
ATOM 796 C C . GLY A 1 99 ? 8.124 10.120 4.046 1.00 84.25 99 GLY A C 1
ATOM 797 O O . GLY A 1 99 ? 9.101 10.574 4.632 1.00 84.25 99 GLY A O 1
ATOM 798 N N . ASP A 1 100 ? 8.141 8.931 3.438 1.00 87.50 100 ASP A N 1
ATOM 799 C CA . ASP A 1 100 ? 9.280 8.009 3.463 1.00 87.50 100 ASP A CA 1
ATOM 800 C C . ASP A 1 100 ? 9.479 7.286 2.114 1.00 87.50 100 ASP A C 1
ATOM 802 O O . ASP A 1 100 ? 8.606 7.307 1.235 1.00 87.50 100 ASP A O 1
ATOM 806 N N . ASN A 1 101 ? 10.648 6.667 1.924 1.00 90.38 101 ASN A N 1
ATOM 807 C CA . ASN A 1 101 ? 10.926 5.804 0.782 1.00 90.38 101 ASN A CA 1
ATOM 808 C C . ASN A 1 101 ? 10.383 4.391 1.028 1.00 90.38 101 ASN A C 1
ATOM 810 O O . ASN A 1 101 ? 10.975 3.608 1.763 1.00 90.38 101 ASN A O 1
ATOM 814 N N . MET A 1 102 ? 9.282 4.062 0.359 1.00 87.69 102 MET A N 1
ATOM 815 C CA . MET A 1 102 ? 8.615 2.761 0.441 1.00 87.69 102 MET A CA 1
ATOM 816 C C . MET A 1 102 ? 8.870 1.896 -0.804 1.00 87.69 102 MET A C 1
ATOM 818 O O . MET A 1 102 ? 8.213 0.875 -0.997 1.00 87.69 102 MET A O 1
ATOM 822 N N . VAL A 1 103 ? 9.772 2.327 -1.691 1.00 89.81 103 VAL A N 1
ATOM 823 C CA . VAL A 1 103 ? 10.100 1.598 -2.920 1.00 89.81 103 VAL A CA 1
ATOM 824 C C . VAL A 1 103 ? 10.930 0.366 -2.565 1.00 89.81 103 VAL A C 1
ATOM 826 O O . VAL A 1 103 ? 11.901 0.462 -1.821 1.00 89.81 103 VAL A O 1
ATOM 829 N N . LEU A 1 104 ? 10.542 -0.791 -3.105 1.00 85.56 104 LEU A N 1
ATOM 830 C CA . LEU A 1 104 ? 11.305 -2.030 -2.959 1.00 85.56 104 LEU A CA 1
ATOM 831 C C . LEU A 1 104 ? 12.631 -1.928 -3.727 1.00 85.56 104 LEU A C 1
ATOM 833 O O . LEU A 1 104 ? 12.634 -1.472 -4.876 1.00 85.56 104 LEU A O 1
ATOM 837 N N . ASN A 1 105 ? 13.714 -2.368 -3.078 1.00 66.38 105 ASN A N 1
ATOM 838 C CA . ASN A 1 105 ? 15.053 -2.486 -3.663 1.00 66.38 105 ASN A CA 1
ATOM 839 C C . ASN A 1 105 ? 15.157 -3.665 -4.630 1.00 66.38 105 ASN A C 1
ATOM 841 O O . ASN A 1 105 ? 14.556 -4.723 -4.330 1.00 66.38 105 ASN A O 1
#

Radius of gyration: 17.79 Å; Cα contacts (8 Å, |Δi|>4): 42; chains: 1; bounding box: 38×32×42 Å

Mean predicted aligned error: 4.77 Å

Solvent-accessible surface area (backbone atoms only — not comparable to full-atom values): 7058 Å² total; per-residue (Å²): 105,77,71,61,62,74,72,56,92,77,89,82,89,68,97,46,69,71,59,50,53,49,36,39,76,68,67,74,43,95,78,85,89,74,60,64,73,60,49,52,57,57,41,72,78,41,75,88,76,73,80,84,71,90,79,75,91,73,89,84,85,89,78,88,88,74,65,94,86,43,56,71,60,50,52,54,50,52,54,51,53,51,46,29,58,74,70,43,51,48,38,54,53,32,29,74,71,69,75,42,70,76,70,84,130

Foldseek 3Di:
DVVVVVVDPDDDDDPDPVVVLVCCLVVVDVDDDDDPQVVLLVCVVVDPSDDDDPDDPDDDDDDDDDDPPPVVVVVVVVVVVVVCVVVCVQQVVCCVRRVGRPDDD

pLDDT: mean 91.21, std 7.17, range [60.91, 98.19]

Sequence (105 aa):
DLAIAKNIDKIRKYGKYPEALLDLSAHRIDAVVGDEILLRYYLSKREGQYRILEDNFGSEQYGVAFRKDDDAFRTAVDAALDTMRKDDTAAAISKKWFGDNMVLN

Secondary structure (DSSP, 8-state):
-HHHHTT-S-----SSHHHHHHHHHTTSSS--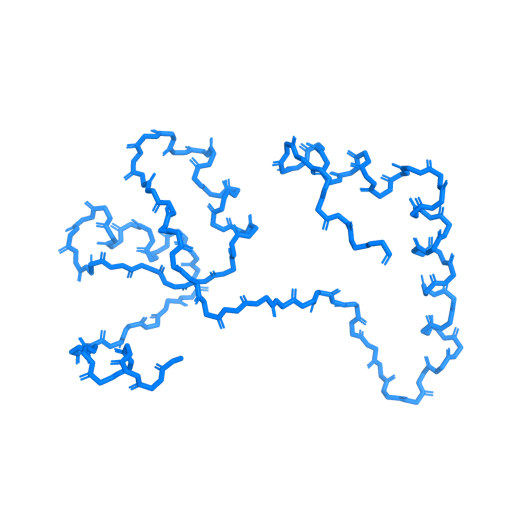---HHHHHHHHTTSTTS----S--S----------TT-HHHHHHHHHHHHHHHHTSHHHHHHHHHHSS-----